Protein AF-A0A5E4AN49-F1 (afdb_monomer)

Structure (mmCIF, N/CA/C/O backbone):
data_AF-A0A5E4AN49-F1
#
_entry.id   AF-A0A5E4AN49-F1
#
loop_
_atom_site.group_PDB
_atom_site.id
_atom_site.type_symbol
_atom_site.label_atom_id
_atom_site.label_alt_id
_atom_site.label_comp_id
_atom_site.label_asym_id
_atom_site.label_entity_id
_atom_site.label_seq_id
_atom_site.pdbx_PDB_ins_code
_atom_site.Cartn_x
_atom_site.Cartn_y
_atom_site.Cartn_z
_atom_site.occupancy
_atom_site.B_iso_or_equiv
_atom_site.auth_seq_id
_atom_site.auth_comp_id
_atom_site.auth_asym_id
_atom_site.auth_atom_id
_atom_site.pdbx_PDB_model_num
ATOM 1 N N . MET A 1 1 ? 14.455 16.601 89.709 1.00 37.00 1 MET A N 1
ATOM 2 C CA . MET A 1 1 ? 14.881 15.227 90.067 1.00 37.00 1 MET A CA 1
ATOM 3 C C . MET A 1 1 ? 13.914 14.209 89.456 1.00 37.00 1 MET A C 1
ATOM 5 O 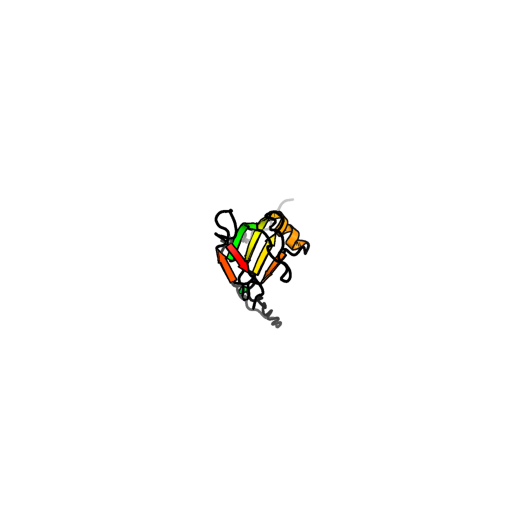O . MET A 1 1 ? 12.852 14.590 88.993 1.00 37.00 1 MET A O 1
ATOM 9 N N . ARG A 1 2 ? 14.370 12.959 89.360 1.00 37.41 2 ARG A N 1
ATOM 10 C CA . ARG A 1 2 ? 14.064 11.874 88.406 1.00 37.41 2 ARG A CA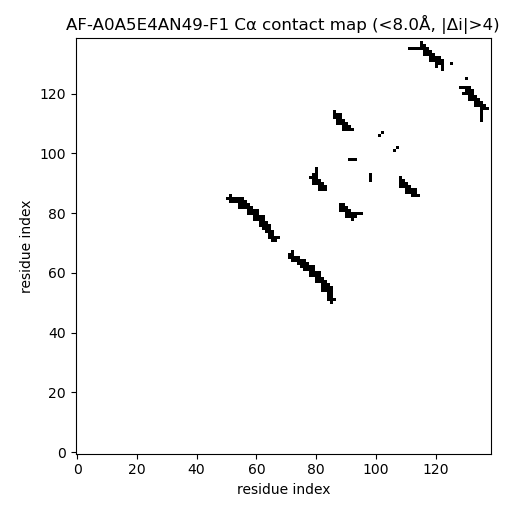 1
ATOM 11 C C . ARG A 1 2 ? 12.772 11.063 88.702 1.00 37.41 2 ARG A C 1
ATOM 13 O O . ARG A 1 2 ? 12.677 10.541 89.799 1.00 37.41 2 ARG A O 1
ATOM 20 N N . ILE A 1 3 ? 11.912 10.905 87.673 1.00 48.16 3 ILE A N 1
ATOM 21 C CA . ILE A 1 3 ? 11.107 9.733 87.185 1.00 48.16 3 ILE A CA 1
ATOM 22 C C . ILE A 1 3 ? 10.189 9.012 88.220 1.00 48.16 3 ILE A C 1
ATOM 24 O O . ILE A 1 3 ? 10.620 8.714 89.326 1.00 48.16 3 ILE A O 1
ATOM 28 N N . LYS A 1 4 ? 8.917 8.671 87.922 1.00 47.81 4 LYS A N 1
ATOM 29 C CA . LYS A 1 4 ? 8.469 7.424 87.243 1.00 47.81 4 LYS A CA 1
ATOM 30 C C . LYS A 1 4 ? 6.961 7.460 86.934 1.00 47.81 4 LYS A C 1
ATOM 32 O O . LYS A 1 4 ? 6.170 7.452 87.866 1.00 47.81 4 LYS A O 1
ATOM 37 N N . ASN A 1 5 ? 6.580 7.357 85.658 1.00 37.75 5 ASN A N 1
ATOM 38 C CA . ASN A 1 5 ? 5.271 6.813 85.284 1.00 37.75 5 ASN A CA 1
ATOM 39 C C . ASN A 1 5 ? 5.474 5.428 84.672 1.00 37.75 5 ASN A C 1
ATOM 41 O O . ASN A 1 5 ? 6.328 5.232 83.807 1.00 37.75 5 ASN A O 1
ATOM 45 N N . ALA A 1 6 ? 4.734 4.471 85.223 1.00 44.25 6 ALA A N 1
ATOM 46 C CA . ALA A 1 6 ? 4.833 3.053 84.946 1.00 44.25 6 ALA A CA 1
ATOM 47 C C . ALA A 1 6 ? 4.227 2.691 83.583 1.00 44.25 6 ALA A C 1
ATOM 49 O O . ALA A 1 6 ? 3.258 3.294 83.129 1.00 44.25 6 ALA A O 1
ATOM 50 N N . ASN A 1 7 ? 4.832 1.670 82.981 1.00 48.72 7 ASN A N 1
ATOM 51 C CA . ASN A 1 7 ? 4.368 0.904 81.832 1.00 48.72 7 ASN A CA 1
ATOM 52 C C . ASN A 1 7 ? 2.845 0.705 81.787 1.00 48.72 7 ASN A C 1
ATOM 54 O O . ASN A 1 7 ? 2.275 0.136 82.714 1.00 48.72 7 ASN A O 1
ATOM 58 N N . SER A 1 8 ? 2.247 0.944 80.620 1.00 43.94 8 SER A N 1
ATOM 59 C CA . SER A 1 8 ? 1.325 -0.047 80.064 1.00 43.94 8 SER A CA 1
ATOM 60 C C . SER A 1 8 ? 1.436 -0.079 78.543 1.00 43.94 8 SER A C 1
ATOM 62 O O . SER A 1 8 ? 1.006 0.839 77.849 1.00 43.94 8 SER A O 1
ATOM 64 N N . HIS A 1 9 ? 2.078 -1.149 78.077 1.00 53.81 9 HIS A N 1
ATOM 65 C CA . HIS A 1 9 ? 1.806 -1.893 76.853 1.00 53.81 9 HIS A CA 1
ATOM 66 C C . HIS A 1 9 ? 0.801 -1.267 75.884 1.00 53.81 9 HIS A C 1
ATOM 68 O O . HIS A 1 9 ? -0.384 -1.237 76.178 1.00 53.81 9 HIS A O 1
ATOM 74 N N . HIS A 1 10 ? 1.262 -0.953 74.676 1.00 45.59 10 HIS A N 1
ATOM 75 C CA . HIS A 1 10 ? 0.657 -1.486 73.456 1.00 45.59 10 HIS A CA 1
ATOM 76 C C . HIS A 1 10 ? 1.707 -1.451 72.344 1.00 45.59 10 HIS A C 1
ATOM 78 O O . HIS A 1 10 ? 1.777 -0.527 71.537 1.00 45.59 10 HIS A O 1
ATOM 84 N N . ASP A 1 11 ? 2.522 -2.505 72.298 1.00 51.56 11 ASP A N 1
ATOM 85 C CA . ASP A 1 11 ? 3.138 -2.951 71.054 1.00 51.56 11 ASP A CA 1
ATOM 86 C C . ASP A 1 11 ? 2.026 -3.195 70.029 1.00 51.56 11 ASP A C 1
ATOM 88 O O . ASP A 1 11 ? 1.318 -4.202 70.080 1.00 51.56 11 ASP A O 1
ATOM 92 N N . ARG A 1 12 ? 1.838 -2.256 69.102 1.00 56.56 12 ARG A N 1
ATOM 93 C CA . ARG A 1 12 ? 1.167 -2.508 67.820 1.00 56.56 12 ARG A CA 1
ATOM 94 C C . ARG A 1 12 ? 1.866 -1.756 66.697 1.00 56.56 12 ARG A C 1
ATOM 96 O O . ARG A 1 12 ? 1.249 -1.021 65.933 1.00 56.56 12 ARG A O 1
ATOM 103 N N . LEU A 1 13 ? 3.157 -2.020 66.530 1.00 51.56 13 LEU A N 1
ATOM 104 C CA . LEU A 1 13 ? 3.812 -1.840 65.236 1.00 51.56 13 LEU A CA 1
ATOM 105 C C . LEU A 1 13 ? 3.445 -3.019 64.321 1.00 51.56 13 LEU A C 1
ATOM 107 O O . LEU A 1 13 ? 4.279 -3.835 63.950 1.00 51.56 13 LEU A O 1
ATOM 111 N N . SER A 1 14 ? 2.170 -3.105 63.934 1.00 54.75 14 SER A N 1
ATOM 112 C CA . SER A 1 14 ? 1.782 -3.877 62.752 1.00 54.75 14 SER A CA 1
ATOM 113 C C . SER A 1 14 ? 2.017 -2.989 61.531 1.00 54.75 14 SER A C 1
ATOM 115 O O . SER A 1 14 ? 1.093 -2.425 60.955 1.00 54.75 14 SER A O 1
ATOM 117 N N . GLN A 1 15 ? 3.284 -2.809 61.154 1.00 54.91 15 GLN A N 1
ATOM 118 C CA . GLN A 1 15 ? 3.616 -2.321 59.815 1.00 54.91 15 GLN A CA 1
ATOM 119 C C . GLN A 1 15 ? 3.694 -3.511 58.860 1.00 54.91 15 GLN A C 1
ATOM 121 O O . GLN A 1 15 ? 4.737 -3.821 58.293 1.00 54.91 15 GLN A O 1
ATOM 126 N N . SER A 1 16 ? 2.566 -4.189 58.660 1.00 50.22 16 SER A N 1
ATOM 127 C CA . SER A 1 16 ? 2.407 -5.068 57.506 1.00 50.22 16 SER A CA 1
ATOM 128 C C . SER A 1 16 ? 2.173 -4.181 56.279 1.00 50.22 16 SER A C 1
ATOM 130 O O . SER A 1 16 ? 1.036 -3.915 55.897 1.00 50.22 16 SER A O 1
ATOM 132 N N . LYS A 1 17 ? 3.251 -3.667 55.675 1.00 53.25 17 LYS A N 1
ATOM 133 C CA . LYS A 1 17 ? 3.190 -3.051 54.342 1.00 53.25 17 LYS A CA 1
ATOM 134 C C . LYS A 1 17 ? 2.971 -4.166 53.322 1.00 53.25 17 LYS A C 1
ATOM 136 O O . LYS A 1 17 ? 3.919 -4.822 52.902 1.00 53.25 17 LYS A O 1
ATOM 141 N N . SER A 1 18 ? 1.720 -4.399 52.935 1.00 55.47 18 SER A N 1
ATOM 142 C CA . SER A 1 18 ? 1.414 -5.264 51.798 1.00 55.47 18 SER A CA 1
ATOM 143 C C . SER A 1 18 ? 1.888 -4.576 50.519 1.00 55.47 18 SER A C 1
ATOM 145 O O . SER A 1 18 ? 1.302 -3.586 50.082 1.00 55.47 18 SER A O 1
ATOM 147 N N . MET A 1 19 ? 2.964 -5.084 49.934 1.00 51.53 19 MET A N 1
ATOM 148 C CA . MET A 1 19 ? 3.425 -4.680 48.615 1.00 51.53 19 MET A CA 1
ATOM 149 C C . MET A 1 19 ? 2.711 -5.572 47.596 1.00 51.53 19 MET A C 1
ATOM 151 O O . MET A 1 19 ? 3.002 -6.762 47.508 1.00 51.53 19 MET A O 1
ATOM 155 N N . ILE A 1 20 ? 1.722 -5.029 46.882 1.00 61.62 20 ILE A N 1
ATOM 156 C CA . ILE A 1 20 ? 1.067 -5.759 45.791 1.00 61.62 20 ILE A CA 1
ATOM 157 C C . ILE A 1 20 ? 1.958 -5.632 44.558 1.00 61.62 20 ILE A C 1
ATOM 159 O O . ILE A 1 20 ? 2.070 -4.554 43.980 1.00 61.62 20 ILE A O 1
ATOM 163 N N . LEU A 1 21 ? 2.601 -6.736 44.171 1.00 47.28 21 LEU A N 1
ATOM 164 C CA . LEU A 1 21 ? 3.175 -6.871 42.838 1.00 47.28 21 LEU A CA 1
ATOM 165 C C . LEU A 1 21 ? 2.022 -7.018 41.847 1.00 47.28 21 LEU A C 1
ATOM 167 O O . LEU A 1 21 ? 1.307 -8.019 41.853 1.00 47.28 21 LEU A O 1
ATOM 171 N N . THR A 1 22 ? 1.841 -6.018 40.994 1.00 52.47 22 THR A N 1
ATOM 172 C CA . THR A 1 22 ? 1.048 -6.177 39.779 1.00 52.47 22 THR A CA 1
ATOM 173 C C . THR A 1 22 ? 1.873 -6.982 38.784 1.00 52.47 22 THR A C 1
ATOM 175 O O . THR A 1 22 ? 2.801 -6.452 38.173 1.00 52.47 22 THR A O 1
ATOM 178 N N . ASP A 1 23 ? 1.546 -8.264 38.654 1.00 45.22 23 ASP A N 1
ATOM 179 C CA . ASP A 1 23 ? 1.943 -9.066 37.503 1.00 45.22 23 ASP A CA 1
ATOM 180 C C . ASP A 1 23 ? 1.202 -8.552 36.260 1.00 45.22 23 ASP A C 1
ATOM 182 O O . ASP A 1 23 ? 0.003 -8.246 36.298 1.00 45.22 23 ASP A O 1
ATOM 186 N N . VAL A 1 24 ? 1.939 -8.388 35.167 1.00 49.97 24 VAL A N 1
ATOM 187 C CA . VAL A 1 24 ? 1.412 -7.888 33.898 1.00 49.97 24 VAL A CA 1
ATOM 188 C C . VAL A 1 24 ? 0.472 -8.945 33.329 1.00 49.97 24 VAL A C 1
ATOM 190 O O . VAL A 1 24 ? 0.914 -9.987 32.860 1.00 49.97 24 VAL A O 1
ATOM 193 N N . GLY A 1 25 ? -0.832 -8.653 33.323 1.00 55.09 25 GLY A N 1
ATOM 194 C CA . GLY A 1 25 ? -1.772 -9.367 32.454 1.00 55.09 25 GLY A CA 1
ATOM 195 C C . GLY A 1 25 ? -3.105 -9.815 33.042 1.00 55.09 25 GLY A C 1
ATOM 196 O O . GLY A 1 25 ? -3.801 -10.567 32.363 1.00 55.09 25 GLY A O 1
ATOM 197 N N . LYS A 1 26 ? -3.522 -9.380 34.240 1.00 42.81 26 LYS A N 1
ATOM 198 C CA . LYS A 1 26 ? -4.891 -9.658 34.715 1.00 42.81 26 LYS A CA 1
ATOM 199 C C . LYS A 1 26 ? -5.610 -8.408 35.207 1.00 42.81 26 LYS A C 1
ATOM 201 O O . LYS A 1 26 ? -5.138 -7.712 36.097 1.00 42.81 26 LYS A O 1
ATOM 206 N N . VAL A 1 27 ? -6.763 -8.159 34.586 1.00 47.59 27 VAL A N 1
ATOM 207 C CA . VAL A 1 27 ? -7.744 -7.129 34.932 1.00 47.59 27 VAL A CA 1
ATOM 208 C C . VAL A 1 27 ? -8.139 -7.306 36.395 1.00 47.59 27 VAL A C 1
ATOM 210 O O . VAL A 1 27 ? -8.772 -8.294 36.764 1.00 47.59 27 VAL A O 1
ATOM 213 N N . THR A 1 28 ? -7.729 -6.370 37.243 1.00 44.19 28 THR A N 1
ATOM 214 C CA . THR A 1 28 ? -8.176 -6.295 38.631 1.00 44.19 28 THR A CA 1
ATOM 215 C C . THR A 1 28 ? -9.565 -5.669 38.659 1.00 44.19 28 THR A C 1
ATOM 217 O O . THR A 1 28 ? -9.720 -4.461 38.499 1.00 44.19 28 THR A O 1
ATOM 220 N N . GLU A 1 29 ? -10.584 -6.500 38.872 1.00 55.41 29 GLU A N 1
ATOM 221 C CA . GLU A 1 29 ? -11.911 -6.049 39.299 1.00 55.41 29 GLU A CA 1
ATOM 222 C C . GLU A 1 29 ? -11.784 -5.221 40.597 1.00 55.41 29 GLU A C 1
ATOM 224 O O . GLU A 1 29 ? -11.091 -5.644 41.534 1.00 55.41 29 GLU A O 1
ATOM 229 N N . PRO A 1 30 ? -12.431 -4.047 40.702 1.00 48.03 30 PRO A N 1
ATOM 230 C CA . PRO A 1 30 ? -12.393 -3.255 41.921 1.00 48.03 30 PRO A CA 1
ATOM 231 C C . PRO A 1 30 ? -13.208 -3.944 43.022 1.00 48.03 30 PRO A C 1
ATOM 233 O O . PRO A 1 30 ? -14.419 -4.126 42.917 1.00 48.03 30 PRO A O 1
ATOM 236 N N . ILE A 1 31 ? -12.537 -4.301 44.121 1.00 53.22 31 ILE A N 1
ATOM 237 C CA . ILE A 1 31 ? -13.172 -4.848 45.326 1.00 53.22 31 ILE A CA 1
ATOM 238 C C . ILE A 1 31 ? -14.212 -3.844 45.848 1.00 53.22 31 ILE A C 1
ATOM 240 O O . ILE A 1 31 ? -13.873 -2.809 46.428 1.00 53.22 31 ILE A O 1
ATOM 244 N N . SER A 1 32 ? -15.490 -4.183 45.666 1.00 53.66 32 SER A N 1
ATOM 245 C CA . SER A 1 32 ? -16.644 -3.444 46.179 1.00 53.66 32 SER A CA 1
ATOM 246 C C . SER A 1 32 ? -16.688 -3.523 47.705 1.00 53.66 32 SER A C 1
ATOM 248 O O . SER A 1 32 ? -17.225 -4.457 48.303 1.00 53.66 32 SER A O 1
ATOM 250 N N . ARG A 1 33 ? -16.110 -2.522 48.370 1.00 49.22 33 ARG A N 1
ATOM 251 C CA . ARG A 1 33 ? -16.366 -2.276 49.793 1.00 49.22 33 ARG A CA 1
ATOM 252 C C . ARG A 1 33 ? -17.622 -1.428 49.902 1.00 49.22 33 ARG A C 1
ATOM 254 O O . ARG A 1 33 ? -17.588 -0.202 49.913 1.00 49.22 33 ARG A O 1
ATOM 261 N N . HIS A 1 34 ? -18.750 -2.121 49.935 1.00 52.56 34 HIS A N 1
ATOM 262 C CA . HIS A 1 34 ? -20.078 -1.539 49.999 1.00 52.56 34 HIS A CA 1
ATOM 263 C C . HIS A 1 34 ? -20.274 -0.686 51.271 1.00 52.56 34 HIS A C 1
ATOM 265 O O . HIS A 1 34 ? -20.551 -1.208 52.351 1.00 52.56 34 HIS A O 1
ATOM 271 N N . ARG A 1 35 ? -20.231 0.646 51.145 1.00 47.88 35 ARG A N 1
ATOM 272 C CA . ARG A 1 35 ? -21.053 1.549 51.972 1.00 47.88 35 ARG A CA 1
ATOM 273 C C . ARG A 1 35 ? -21.342 2.871 51.245 1.00 47.88 35 ARG A C 1
ATOM 275 O O . ARG A 1 35 ? -20.531 3.781 51.248 1.00 47.88 35 ARG A O 1
ATOM 282 N N . ARG A 1 36 ? -22.547 2.919 50.663 1.00 55.59 36 ARG A N 1
ATOM 283 C CA . ARG A 1 36 ? -23.427 4.081 50.421 1.00 55.59 36 ARG A CA 1
ATOM 284 C C . ARG A 1 36 ? -22.766 5.408 50.000 1.00 55.59 36 ARG A C 1
ATOM 286 O O . ARG A 1 36 ? -22.334 6.175 50.849 1.00 55.59 36 ARG A O 1
ATOM 293 N N . ASN A 1 37 ? -22.933 5.765 48.725 1.00 43.03 37 ASN A N 1
ATOM 294 C CA . ASN A 1 37 ? -23.680 6.973 48.357 1.00 43.03 37 ASN A CA 1
ATOM 295 C C . ASN A 1 37 ? -24.188 6.883 46.910 1.00 43.03 37 ASN A C 1
ATOM 297 O O . ASN A 1 37 ? -23.491 6.404 46.019 1.00 43.03 37 ASN A O 1
ATOM 301 N N . HIS A 1 38 ? -25.439 7.296 46.705 1.00 53.31 38 HIS A N 1
ATOM 302 C CA . HIS A 1 38 ? -26.089 7.402 45.403 1.00 53.31 38 HIS A CA 1
ATOM 303 C C . HIS A 1 38 ? -25.367 8.433 44.524 1.00 53.31 38 HIS A C 1
ATOM 305 O O . HIS A 1 38 ? -25.524 9.633 44.707 1.00 53.31 38 HIS A O 1
ATOM 311 N N . SER A 1 39 ? -24.609 7.954 43.543 1.00 55.22 39 SER A N 1
ATOM 312 C CA . SER A 1 39 ? -24.513 8.574 42.218 1.00 55.22 39 SER A CA 1
ATOM 313 C C . SER A 1 39 ? -24.065 7.491 41.238 1.00 55.22 39 SER A C 1
ATOM 315 O O . SER A 1 39 ? -22.885 7.211 41.059 1.00 55.22 39 SER A O 1
ATOM 317 N N . GLN A 1 40 ? -25.030 6.796 40.638 1.00 52.97 40 GLN A N 1
ATOM 318 C CA . GLN A 1 40 ? -24.757 5.938 39.491 1.00 52.97 40 GLN A CA 1
ATOM 319 C C . GLN A 1 40 ? -24.530 6.835 38.270 1.00 52.97 40 GLN A C 1
ATOM 321 O O . GLN A 1 40 ? -25.389 6.953 37.404 1.00 52.97 40 GLN A O 1
ATOM 326 N N . HIS A 1 41 ? -23.359 7.463 38.177 1.00 47.12 41 HIS A N 1
ATOM 327 C CA . HIS A 1 41 ? -22.812 7.765 36.861 1.00 47.12 41 HIS A CA 1
ATOM 328 C C . HIS A 1 41 ? -22.217 6.464 36.333 1.00 47.12 41 HIS A C 1
ATOM 330 O O . HIS A 1 41 ? -21.027 6.193 36.462 1.00 47.12 41 HIS A O 1
ATOM 336 N N . VAL A 1 42 ? -23.089 5.623 35.771 1.00 49.56 42 VAL A N 1
ATOM 337 C CA . VAL A 1 42 ? -22.660 4.565 34.861 1.00 49.56 42 VAL A CA 1
ATOM 338 C C . VAL A 1 42 ? -22.088 5.295 33.654 1.00 49.56 42 VAL A C 1
ATOM 340 O O . VAL A 1 42 ? -22.816 5.673 32.735 1.00 49.56 42 VAL A O 1
ATOM 343 N N . LEU A 1 43 ? -20.778 5.543 33.670 1.00 47.47 43 LEU A N 1
ATOM 344 C CA . LEU A 1 43 ? -20.039 5.691 32.432 1.00 47.47 43 LEU A CA 1
ATOM 345 C C . LEU A 1 43 ? -20.230 4.357 31.714 1.00 47.47 43 LEU A C 1
ATOM 347 O O . LEU A 1 43 ? -19.547 3.375 31.987 1.00 47.47 43 LEU A O 1
ATOM 351 N N . LYS A 1 44 ? -21.224 4.302 30.823 1.00 45.53 44 LYS A N 1
ATOM 352 C CA . LYS A 1 44 ? -21.115 3.441 29.657 1.00 45.53 44 LYS A CA 1
ATOM 353 C C . LYS A 1 44 ? -19.852 3.938 28.981 1.00 45.53 44 LYS A C 1
ATOM 355 O O . LYS A 1 44 ? -19.889 4.943 28.275 1.00 45.53 44 LYS A O 1
ATOM 360 N N . GLU A 1 45 ? -18.734 3.293 29.292 1.00 45.66 45 GLU A N 1
ATOM 361 C CA . GLU A 1 45 ? -17.583 3.291 28.417 1.00 45.66 45 GLU A CA 1
ATOM 362 C C . GLU A 1 45 ? -18.134 2.836 27.073 1.00 45.66 45 GLU A C 1
ATOM 364 O O . GLU A 1 45 ? -18.406 1.659 26.833 1.00 45.66 45 GLU A O 1
ATOM 369 N N . VAL A 1 46 ? -18.435 3.816 26.227 1.00 47.34 46 VAL A N 1
ATOM 370 C CA . VAL A 1 46 ? -18.561 3.610 24.802 1.00 47.34 46 VAL A CA 1
ATOM 371 C C . VAL A 1 46 ? -17.152 3.224 24.405 1.00 47.34 46 VAL A C 1
ATOM 373 O O . VAL A 1 46 ? -16.349 4.084 24.064 1.00 47.34 46 VAL A O 1
ATOM 376 N N . ILE A 1 47 ? -16.828 1.940 24.557 1.00 51.94 47 ILE A N 1
ATOM 377 C CA . ILE A 1 47 ? -15.708 1.320 23.875 1.00 51.94 47 ILE A CA 1
ATOM 378 C C . ILE A 1 47 ? -16.014 1.621 22.405 1.00 51.94 47 ILE A C 1
ATOM 380 O O . ILE A 1 47 ? -17.000 1.089 21.880 1.00 51.94 47 ILE A O 1
ATOM 384 N N . PRO A 1 48 ? -15.280 2.537 21.745 1.00 51.00 48 PRO A N 1
ATOM 385 C CA . PRO A 1 48 ? -15.421 2.695 20.307 1.00 51.00 48 PRO A CA 1
ATOM 386 C C . PRO A 1 48 ? -15.179 1.304 19.717 1.00 51.00 48 PRO A C 1
ATOM 388 O O . PRO A 1 48 ? -14.294 0.625 20.244 1.00 51.00 48 PRO A O 1
ATOM 391 N N . PRO A 1 49 ? -15.931 0.845 18.698 1.00 46.09 49 PRO A N 1
ATOM 392 C CA . PRO A 1 49 ? -15.764 -0.499 18.156 1.00 46.09 49 PRO A CA 1
ATOM 393 C C . PRO A 1 49 ? -14.277 -0.818 17.985 1.00 46.09 49 PRO A C 1
ATOM 395 O O . PRO A 1 49 ? -13.586 -0.206 17.166 1.00 46.09 49 PRO A O 1
ATOM 398 N N . LEU A 1 50 ? -13.772 -1.728 18.827 1.00 52.12 50 LEU A N 1
ATOM 399 C CA . LEU A 1 50 ? -12.342 -2.035 18.955 1.00 52.12 50 LEU A CA 1
ATOM 400 C C . LEU A 1 50 ? -11.765 -2.575 17.630 1.00 52.12 50 LEU A C 1
ATOM 402 O O . LEU A 1 50 ? -10.556 -2.603 17.425 1.00 5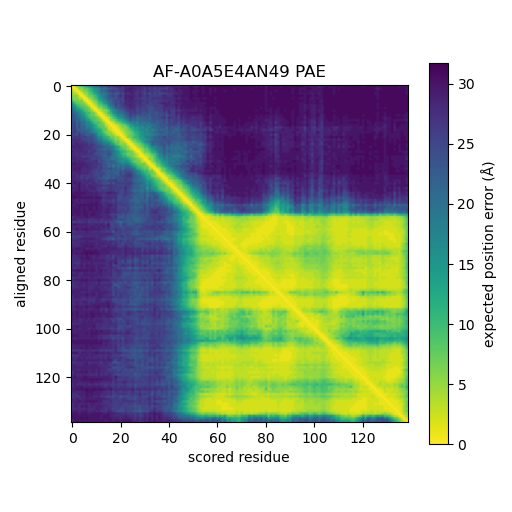2.12 50 LEU A O 1
ATOM 406 N N . GLU A 1 51 ? -12.651 -2.945 16.706 1.00 50.41 51 GLU A N 1
ATOM 407 C CA . GLU A 1 51 ? -12.375 -3.439 15.362 1.00 50.41 51 GLU A CA 1
ATOM 408 C C . GLU A 1 51 ? -11.723 -2.407 14.431 1.00 50.41 51 GLU A C 1
ATOM 410 O O . GLU A 1 51 ? -11.121 -2.794 13.429 1.00 50.41 51 GLU A O 1
ATOM 415 N N . GLN A 1 52 ? -11.812 -1.101 14.719 1.00 51.09 52 GLN A N 1
ATOM 416 C CA . GLN A 1 52 ? -11.354 -0.067 13.778 1.00 51.09 52 GLN A CA 1
ATOM 417 C C . GLN A 1 52 ? -9.918 0.436 14.026 1.00 51.09 52 GLN A C 1
ATOM 419 O O . GLN A 1 52 ? -9.409 1.231 13.235 1.00 51.09 52 GLN A O 1
ATOM 424 N N . LEU A 1 53 ? -9.248 -0.031 15.088 1.00 60.75 53 LEU A N 1
ATOM 425 C CA . LEU A 1 53 ? -7.926 0.468 15.505 1.00 60.75 53 LEU A CA 1
ATOM 426 C C . LEU A 1 53 ? -6.833 -0.602 15.625 1.00 60.75 53 LEU A C 1
ATOM 428 O O . LEU A 1 53 ? -5.692 -0.258 15.934 1.00 60.75 53 LEU A O 1
ATOM 432 N N . MET A 1 54 ? -7.132 -1.879 15.371 1.00 82.88 54 MET A N 1
ATOM 433 C CA . MET A 1 54 ? -6.100 -2.914 15.434 1.00 82.88 54 MET A CA 1
ATOM 434 C C . MET A 1 54 ? -5.251 -2.914 14.157 1.00 82.88 54 MET A C 1
ATOM 436 O O . MET A 1 54 ? -5.755 -2.988 13.036 1.00 82.88 54 MET A O 1
ATOM 440 N N . VAL A 1 55 ? -3.936 -2.800 14.343 1.00 91.56 55 VAL A N 1
ATOM 441 C CA . VAL A 1 55 ? -2.947 -3.018 13.285 1.00 91.56 55 VAL A CA 1
ATOM 442 C C . VAL A 1 55 ? -2.875 -4.518 13.021 1.00 91.56 55 VAL A C 1
ATOM 444 O O . VAL A 1 55 ? -2.457 -5.278 13.890 1.00 91.56 55 VAL A O 1
ATOM 447 N N . GLU A 1 56 ? -3.275 -4.942 11.826 1.00 95.00 56 GLU A N 1
ATOM 448 C CA . GLU A 1 56 ? -3.165 -6.338 11.389 1.00 95.00 56 GLU A CA 1
ATOM 449 C C . GLU A 1 56 ? -1.737 -6.661 10.957 1.00 95.00 56 GLU A C 1
ATOM 451 O O . GLU A 1 56 ? -1.202 -7.736 11.234 1.00 95.00 56 GLU A O 1
ATOM 456 N N . LYS A 1 57 ? -1.110 -5.717 10.248 1.00 96.06 57 LYS A N 1
ATOM 457 C CA . LYS A 1 57 ? 0.257 -5.859 9.764 1.00 96.06 57 LYS A CA 1
ATOM 458 C C . LYS A 1 57 ? 0.889 -4.501 9.530 1.00 96.06 57 LYS A C 1
ATOM 460 O O . LYS A 1 57 ? 0.242 -3.557 9.095 1.00 96.06 57 LYS A O 1
ATOM 465 N N . GLU A 1 58 ? 2.191 -4.428 9.737 1.00 95.44 58 GLU A N 1
ATOM 466 C CA . GLU A 1 58 ? 2.974 -3.234 9.458 1.00 95.44 58 GLU A CA 1
ATOM 467 C C . GLU A 1 58 ? 4.356 -3.605 8.919 1.00 95.44 58 GLU A C 1
ATOM 469 O O . GLU A 1 58 ? 4.858 -4.709 9.147 1.00 95.44 58 GLU A O 1
ATOM 474 N N . GLY A 1 59 ? 4.980 -2.689 8.183 1.00 95.94 59 GLY A N 1
ATOM 475 C CA . GLY A 1 59 ? 6.333 -2.899 7.678 1.00 95.94 59 GLY A CA 1
ATOM 476 C C . GLY A 1 59 ? 6.774 -1.848 6.672 1.00 95.94 59 GLY A C 1
ATOM 477 O O . GLY A 1 59 ? 5.970 -1.080 6.149 1.00 95.94 59 GLY A O 1
ATOM 478 N N . TYR A 1 60 ? 8.075 -1.806 6.403 1.00 96.62 60 TYR A N 1
ATOM 479 C CA . TYR A 1 60 ? 8.628 -0.948 5.360 1.00 96.62 60 TYR A CA 1
ATOM 480 C C . TYR A 1 60 ? 8.540 -1.648 4.010 1.00 96.62 60 TYR A C 1
ATOM 482 O O . TYR A 1 60 ? 9.053 -2.755 3.845 1.00 96.62 60 TYR A O 1
ATOM 490 N N . LEU A 1 61 ? 7.914 -0.990 3.039 1.00 96.69 61 LEU A N 1
ATOM 491 C CA . LEU A 1 61 ? 7.793 -1.482 1.672 1.00 96.69 61 LEU A CA 1
ATOM 492 C C . LEU A 1 61 ? 8.089 -0.358 0.681 1.00 96.69 61 LEU A C 1
ATOM 494 O O . LEU A 1 61 ? 7.906 0.825 0.971 1.00 96.69 61 LEU A O 1
ATOM 498 N N . GLN A 1 62 ? 8.527 -0.737 -0.521 1.00 96.38 62 GLN A N 1
ATOM 499 C CA . GLN A 1 62 ? 8.557 0.200 -1.636 1.00 96.38 62 GLN A CA 1
ATOM 500 C C . GLN A 1 62 ? 7.158 0.323 -2.232 1.00 96.38 62 GLN A C 1
ATOM 502 O O . GLN A 1 62 ? 6.539 -0.684 -2.575 1.00 96.38 62 GLN A O 1
ATOM 507 N N . LYS A 1 63 ? 6.687 1.556 -2.407 1.00 95.50 63 LYS A N 1
ATOM 508 C CA . LYS A 1 63 ? 5.396 1.869 -3.024 1.00 95.50 63 LYS A CA 1
ATOM 509 C C . LYS A 1 63 ? 5.578 2.779 -4.232 1.00 95.50 63 LYS A C 1
ATOM 511 O O . LYS A 1 63 ? 6.516 3.568 -4.273 1.00 95.50 63 LYS A O 1
ATOM 516 N N . ALA A 1 64 ? 4.665 2.694 -5.192 1.00 95.88 64 ALA A N 1
ATOM 517 C CA . ALA A 1 64 ? 4.544 3.660 -6.277 1.00 95.88 64 ALA A CA 1
ATOM 518 C C . ALA A 1 64 ? 3.068 3.871 -6.607 1.00 95.88 64 ALA A C 1
ATOM 520 O O . ALA A 1 64 ? 2.336 2.908 -6.836 1.00 95.88 64 ALA A O 1
ATOM 521 N N . LYS A 1 65 ? 2.640 5.134 -6.670 1.00 94.69 65 LYS A N 1
ATOM 522 C CA . LYS A 1 65 ? 1.306 5.487 -7.159 1.00 94.69 65 LYS A CA 1
ATOM 523 C C . LYS A 1 65 ? 1.307 5.407 -8.689 1.00 94.69 65 LYS A C 1
ATOM 525 O O . LYS A 1 65 ? 2.269 5.814 -9.340 1.00 94.69 65 LYS A O 1
ATOM 530 N N . ILE A 1 66 ? 0.250 4.827 -9.249 1.00 94.44 66 ILE A N 1
ATOM 531 C CA . ILE A 1 66 ? 0.109 4.559 -10.693 1.00 94.44 66 ILE A CA 1
ATOM 532 C C . ILE A 1 66 ? -1.039 5.336 -11.331 1.00 94.44 66 ILE A C 1
ATOM 534 O O . ILE A 1 66 ? -1.037 5.537 -12.544 1.00 94.44 66 ILE A O 1
ATOM 538 N N . ALA A 1 67 ? -2.004 5.777 -10.524 1.00 93.44 67 ALA A N 1
ATOM 539 C CA . ALA A 1 67 ? -3.110 6.605 -10.960 1.00 93.44 67 ALA A CA 1
ATOM 540 C C . ALA A 1 67 ? -3.581 7.528 -9.831 1.00 93.44 67 ALA A C 1
ATOM 542 O O . ALA A 1 67 ? -3.447 7.184 -8.655 1.00 93.44 67 ALA A O 1
ATOM 543 N N . ASP A 1 68 ? -4.131 8.681 -10.201 1.00 91.00 68 ASP A N 1
ATOM 544 C CA . ASP A 1 68 ? -4.765 9.639 -9.297 1.00 91.00 68 ASP A CA 1
ATOM 545 C C . ASP A 1 68 ? -6.037 10.197 -9.940 1.00 91.00 68 ASP A C 1
ATOM 547 O O . ASP A 1 68 ? -5.977 10.709 -11.059 1.00 91.00 68 ASP A O 1
ATOM 551 N N . GLY A 1 69 ? -7.194 10.045 -9.289 1.00 87.25 69 GLY A N 1
ATOM 552 C CA . GLY A 1 69 ? -8.485 10.461 -9.857 1.00 87.25 69 GLY A CA 1
ATOM 553 C C . GLY A 1 69 ? -8.739 9.916 -11.273 1.00 87.25 69 GLY A C 1
ATOM 554 O O . GLY A 1 69 ? -9.133 10.664 -12.163 1.00 87.25 69 GLY A O 1
ATOM 555 N N . GLY A 1 70 ? -8.400 8.645 -11.521 1.00 87.00 70 GLY A N 1
ATOM 556 C CA . GLY A 1 70 ? -8.523 7.994 -12.835 1.00 87.00 70 GLY A CA 1
ATOM 557 C C . GLY A 1 70 ? -7.420 8.330 -13.851 1.00 87.00 70 GLY A C 1
ATOM 558 O O . GLY A 1 70 ? -7.296 7.652 -14.871 1.00 87.00 70 GLY A O 1
ATOM 559 N N . LYS A 1 71 ? -6.559 9.320 -13.586 1.00 92.38 71 LYS A N 1
ATOM 560 C CA . LYS A 1 71 ? -5.448 9.682 -14.482 1.00 92.38 71 LYS A CA 1
ATOM 561 C C . LYS A 1 71 ? -4.228 8.818 -14.195 1.00 92.38 71 LYS A C 1
ATOM 563 O O . LYS A 1 71 ? -3.747 8.795 -13.066 1.00 92.38 71 LYS A O 1
ATOM 568 N N . LYS A 1 72 ? -3.690 8.143 -15.215 1.00 93.69 72 LYS A N 1
ATOM 569 C CA . LYS A 1 72 ? -2.426 7.395 -15.108 1.00 93.69 72 LYS A CA 1
ATOM 570 C C . LYS A 1 72 ? -1.266 8.358 -14.848 1.00 93.69 72 LYS A C 1
ATOM 572 O O . LYS A 1 72 ? -1.156 9.384 -15.513 1.00 93.69 72 LYS A O 1
ATOM 577 N N . ILE A 1 73 ? -0.380 8.001 -13.923 1.00 95.25 73 ILE A N 1
ATOM 578 C CA . ILE A 1 73 ? 0.812 8.787 -13.584 1.00 95.25 73 ILE A CA 1
ATOM 579 C C . ILE A 1 73 ? 2.084 7.945 -13.711 1.00 95.25 73 ILE A C 1
ATOM 581 O O . ILE A 1 73 ? 2.056 6.714 -13.614 1.00 95.25 73 ILE A O 1
ATOM 585 N N . ARG A 1 74 ? 3.226 8.608 -13.930 1.00 94.88 74 ARG A N 1
ATOM 586 C CA . ARG A 1 74 ? 4.531 7.938 -13.965 1.00 94.88 74 ARG A CA 1
ATOM 587 C C . ARG A 1 74 ? 4.838 7.346 -12.589 1.00 94.88 74 ARG A C 1
ATOM 589 O O . ARG A 1 74 ? 4.807 8.050 -11.585 1.00 94.88 74 ARG A O 1
ATOM 596 N N . LYS A 1 75 ? 5.206 6.063 -12.567 1.00 94.50 75 LYS A N 1
ATOM 597 C CA . LYS A 1 75 ? 5.642 5.365 -11.351 1.00 94.50 75 LYS A CA 1
ATOM 598 C C . LYS A 1 75 ? 6.842 6.083 -10.737 1.00 94.50 75 LYS A C 1
ATOM 600 O O . LYS A 1 75 ? 7.891 6.183 -11.373 1.00 94.50 75 LYS A O 1
ATOM 605 N N . ASN A 1 76 ? 6.691 6.514 -9.492 1.00 94.81 76 ASN A N 1
ATOM 606 C CA . ASN A 1 76 ? 7.784 6.976 -8.650 1.00 94.81 76 ASN A CA 1
ATOM 607 C C . ASN A 1 76 ? 7.837 6.090 -7.405 1.00 94.81 76 ASN A C 1
ATOM 609 O O . ASN A 1 76 ? 6.887 6.068 -6.624 1.00 94.81 76 ASN A O 1
ATOM 613 N N . TRP A 1 77 ? 8.908 5.310 -7.282 1.00 95.50 77 TRP A N 1
ATOM 614 C CA . TRP A 1 77 ? 9.070 4.357 -6.196 1.00 95.50 77 TRP A CA 1
ATOM 615 C C . TRP A 1 77 ? 9.718 5.021 -4.990 1.00 95.50 77 TRP A C 1
ATOM 617 O O . TRP A 1 77 ? 10.816 5.559 -5.101 1.00 95.50 77 TRP A O 1
ATOM 627 N N . SER A 1 78 ? 9.080 4.909 -3.832 1.00 95.44 78 SER A N 1
ATOM 628 C CA . SER A 1 78 ? 9.618 5.393 -2.563 1.00 95.44 78 SER A CA 1
ATOM 629 C C . SER A 1 78 ? 9.455 4.354 -1.461 1.00 95.44 78 SER A C 1
ATOM 631 O O . SER A 1 78 ? 8.545 3.524 -1.499 1.00 95.44 78 SER A O 1
ATOM 633 N N . SER A 1 79 ? 10.365 4.380 -0.487 1.00 95.62 79 SER A N 1
ATOM 634 C CA . SER A 1 79 ? 10.199 3.619 0.752 1.00 95.62 79 SER A CA 1
ATOM 635 C C . SER A 1 79 ? 9.135 4.292 1.614 1.00 95.62 79 SER A C 1
ATOM 637 O O . SER A 1 79 ? 9.106 5.519 1.718 1.00 95.62 79 SER A O 1
ATOM 639 N N . SER A 1 80 ? 8.256 3.502 2.217 1.00 95.69 80 SER A N 1
ATOM 640 C CA . SER A 1 80 ? 7.230 3.988 3.133 1.00 95.69 80 SER A CA 1
ATOM 641 C C . SER A 1 80 ? 7.010 2.951 4.223 1.00 95.69 80 SER A C 1
ATOM 643 O O . SER A 1 80 ? 7.015 1.747 3.946 1.00 95.69 80 SER A O 1
ATOM 645 N N . TRP A 1 81 ? 6.823 3.410 5.459 1.00 96.06 81 TRP A N 1
ATOM 646 C CA . TRP A 1 81 ? 6.262 2.552 6.494 1.00 96.06 81 TRP A CA 1
ATOM 647 C C . TRP A 1 81 ? 4.762 2.434 6.235 1.00 96.06 81 TRP A C 1
ATOM 649 O O . TRP A 1 81 ? 4.068 3.446 6.129 1.00 96.06 81 TRP A O 1
ATOM 659 N N . ILE A 1 82 ? 4.291 1.206 6.048 1.00 96.25 82 ILE A N 1
ATOM 660 C CA . ILE A 1 82 ? 2.910 0.901 5.693 1.00 96.25 82 ILE A CA 1
ATOM 661 C C . ILE A 1 82 ? 2.256 0.199 6.872 1.00 96.25 82 ILE A C 1
ATOM 663 O O . ILE A 1 82 ? 2.829 -0.745 7.419 1.00 96.25 82 ILE A O 1
ATOM 667 N N . VAL A 1 83 ? 1.059 0.652 7.230 1.00 95.31 83 VAL A N 1
ATOM 668 C CA . VAL A 1 83 ? 0.235 0.065 8.287 1.00 95.31 83 VAL A CA 1
ATOM 669 C C . VAL A 1 83 ? -1.077 -0.389 7.666 1.00 95.31 83 VAL A C 1
ATOM 671 O O . VAL A 1 83 ? -1.788 0.402 7.046 1.00 95.31 83 VAL A O 1
ATOM 674 N N . LEU A 1 84 ? -1.363 -1.679 7.804 1.00 95.69 84 LEU A N 1
ATOM 675 C CA . LEU A 1 84 ? -2.632 -2.295 7.459 1.00 95.69 84 LEU A CA 1
ATOM 676 C C . LEU A 1 84 ? -3.468 -2.432 8.732 1.00 95.69 84 LEU A C 1
ATOM 678 O O . LEU A 1 84 ? -3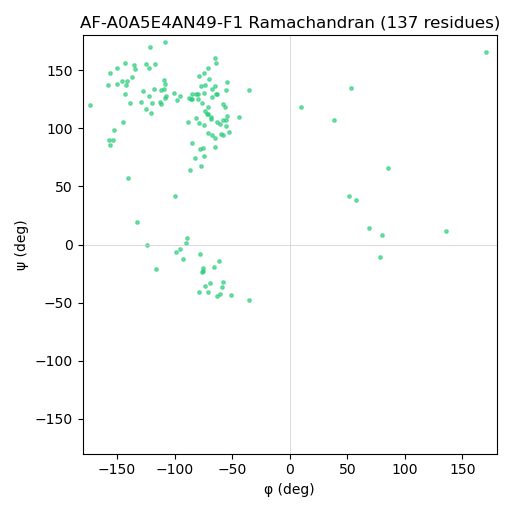.047 -3.060 9.706 1.00 95.69 84 LEU A O 1
ATOM 682 N N . SER A 1 85 ? -4.667 -1.875 8.677 1.00 93.25 85 SER A N 1
ATOM 683 C CA . SER A 1 85 ? -5.751 -2.099 9.632 1.00 93.25 85 SER A CA 1
ATOM 684 C C . SER A 1 85 ? -6.958 -2.656 8.875 1.00 93.25 85 SER A C 1
ATOM 686 O O . SER A 1 85 ? -6.985 -2.581 7.647 1.00 93.25 85 SER A O 1
ATOM 688 N N . SER A 1 86 ? -7.987 -3.123 9.586 1.00 89.00 86 SER A N 1
ATOM 689 C CA . SER A 1 86 ? -9.132 -3.886 9.048 1.00 89.00 86 SER A CA 1
ATOM 690 C C . SER A 1 86 ? -9.617 -3.497 7.643 1.00 89.00 86 SER A C 1
ATOM 692 O O . SER A 1 86 ? -9.832 -4.350 6.791 1.00 89.00 86 SER A O 1
ATOM 694 N N . ARG A 1 87 ? -9.805 -2.199 7.366 1.00 91.31 87 ARG A N 1
ATOM 695 C CA . ARG A 1 87 ? -10.261 -1.702 6.050 1.00 91.31 87 ARG A CA 1
ATOM 696 C C . ARG A 1 87 ? -9.443 -0.529 5.520 1.00 91.31 87 ARG A C 1
ATOM 698 O O . ARG A 1 87 ? -9.924 0.234 4.692 1.00 91.31 87 ARG A O 1
ATOM 705 N N . LYS A 1 88 ? -8.228 -0.319 6.020 1.00 93.81 88 LYS A N 1
ATOM 706 C CA . LYS A 1 88 ? -7.456 0.887 5.700 1.00 93.81 88 LYS A CA 1
ATOM 707 C C . LYS A 1 88 ? -5.982 0.561 5.556 1.00 93.81 88 LYS A C 1
ATOM 709 O O . LYS A 1 88 ? -5.412 -0.142 6.387 1.00 93.81 88 LYS A O 1
ATOM 714 N N . LEU A 1 89 ? -5.370 1.141 4.530 1.00 95.38 89 LEU A N 1
ATOM 715 C CA . LEU A 1 89 ? -3.929 1.128 4.337 1.00 95.38 89 LEU A CA 1
ATOM 716 C C . LEU A 1 89 ? -3.383 2.543 4.518 1.00 95.38 89 LEU A C 1
ATOM 718 O O . LEU A 1 89 ? -3.785 3.465 3.805 1.00 95.38 89 LEU A O 1
ATOM 722 N N . GLU A 1 90 ? -2.478 2.717 5.474 1.00 95.31 90 GLU A N 1
ATOM 723 C CA . GLU A 1 90 ? -1.827 3.995 5.762 1.00 95.31 90 GLU A CA 1
ATOM 724 C C . GLU A 1 90 ? -0.367 3.959 5.350 1.00 95.31 90 GLU A C 1
ATOM 726 O O . GLU A 1 90 ? 0.330 2.960 5.530 1.00 95.31 90 GLU A O 1
ATOM 731 N N . PHE A 1 91 ? 0.098 5.076 4.806 1.00 95.44 91 PHE A N 1
ATOM 732 C CA . PHE A 1 91 ? 1.443 5.231 4.299 1.00 95.44 91 PHE A CA 1
ATOM 733 C C . PHE A 1 91 ? 2.118 6.428 4.958 1.00 95.44 91 PHE A C 1
ATOM 735 O O . PHE A 1 91 ? 1.741 7.587 4.751 1.00 95.44 91 PHE A O 1
ATOM 742 N N . TYR A 1 92 ? 3.181 6.143 5.693 1.00 94.50 92 TYR A N 1
ATOM 743 C CA . TYR A 1 92 ? 3.989 7.141 6.368 1.00 94.50 92 TYR A CA 1
ATOM 744 C C . TYR A 1 92 ? 5.251 7.403 5.547 1.00 94.50 92 TYR A C 1
ATOM 746 O O . TYR A 1 92 ? 5.936 6.472 5.105 1.00 94.50 92 TYR A O 1
ATO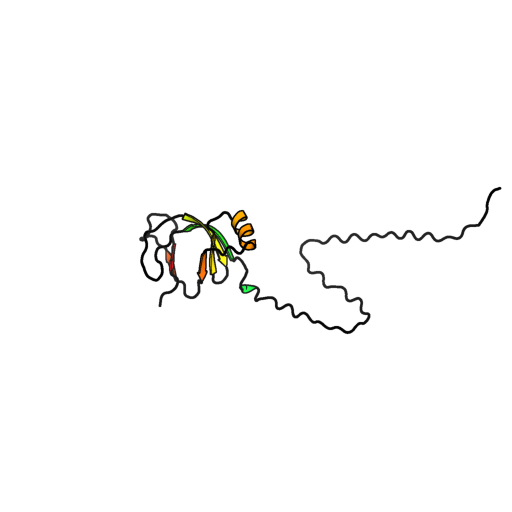M 754 N N . LYS A 1 93 ? 5.535 8.686 5.300 1.00 90.31 93 LYS A N 1
ATOM 755 C CA . LYS A 1 93 ? 6.746 9.132 4.586 1.00 90.31 93 LYS A CA 1
ATOM 756 C C . LYS A 1 93 ? 8.001 9.046 5.455 1.00 90.31 93 LYS A C 1
ATOM 758 O O . LYS A 1 93 ? 9.110 9.034 4.941 1.00 90.31 93 LYS A O 1
ATOM 763 N N . GLU A 1 94 ? 7.802 9.011 6.760 1.00 86.56 94 GLU A N 1
ATOM 764 C CA . GLU A 1 94 ? 8.837 9.106 7.776 1.00 86.56 94 GLU A CA 1
ATOM 765 C C . GLU A 1 94 ? 9.058 7.754 8.460 1.00 86.56 94 GLU A C 1
ATOM 767 O O . GLU A 1 94 ? 8.330 6.785 8.221 1.00 86.56 94 GLU A O 1
ATOM 772 N N . SER A 1 95 ? 10.071 7.681 9.326 1.00 87.00 95 SER A N 1
ATOM 773 C CA . SER A 1 95 ? 10.315 6.485 10.133 1.00 87.00 95 SER A CA 1
ATOM 774 C C . SER A 1 95 ? 9.153 6.219 11.092 1.00 87.00 95 SER A C 1
ATOM 776 O O . SER A 1 95 ? 8.450 7.138 11.503 1.00 87.00 95 SER A O 1
ATOM 778 N N . LYS A 1 96 ? 8.986 4.966 11.526 1.00 86.00 96 LYS A N 1
ATOM 779 C CA . LYS A 1 96 ? 7.980 4.579 12.529 1.00 86.00 96 LYS A CA 1
ATOM 780 C C . LYS A 1 96 ? 8.031 5.456 13.787 1.00 86.00 96 LYS A C 1
ATOM 782 O O . LYS A 1 96 ? 6.992 5.881 14.276 1.00 86.00 96 LYS A O 1
ATOM 787 N N . GLN A 1 97 ? 9.226 5.758 14.301 1.00 85.56 97 GLN A N 1
ATOM 788 C CA . GLN A 1 97 ? 9.375 6.597 15.498 1.00 85.56 97 GLN A CA 1
ATOM 789 C C . GLN A 1 97 ? 8.846 8.017 15.264 1.00 85.56 97 GLN A C 1
ATOM 791 O O . GLN A 1 97 ? 8.106 8.542 16.095 1.00 85.56 97 GLN A O 1
ATOM 796 N N . GLN A 1 98 ? 9.174 8.603 14.112 1.00 83.94 98 GLN A N 1
ATOM 797 C CA . GLN A 1 98 ? 8.747 9.950 13.742 1.00 83.94 98 GLN A CA 1
ATOM 798 C C . GLN A 1 98 ? 7.256 10.004 13.367 1.00 83.94 98 GLN A C 1
ATOM 800 O O . GLN A 1 98 ? 6.549 10.934 13.737 1.00 83.94 98 GLN A O 1
ATOM 805 N N . ALA A 1 99 ? 6.735 8.959 12.728 1.00 83.69 99 ALA A N 1
ATOM 806 C CA . ALA A 1 99 ? 5.315 8.809 12.442 1.00 83.69 99 ALA A CA 1
ATOM 807 C C . ALA A 1 99 ? 4.474 8.772 13.729 1.00 83.69 99 ALA A C 1
ATOM 809 O O . ALA A 1 99 ? 3.438 9.429 13.811 1.00 83.69 99 ALA A O 1
ATOM 810 N N . LEU A 1 100 ? 4.939 8.054 14.758 1.00 82.25 100 LEU A N 1
ATOM 811 C CA . LEU A 1 100 ? 4.271 7.990 16.061 1.00 82.25 100 LEU A CA 1
ATOM 812 C C . LEU A 1 100 ? 4.343 9.319 16.827 1.00 82.25 100 LEU A C 1
ATOM 814 O O . LEU A 1 100 ? 3.395 9.660 17.537 1.00 82.25 100 LEU A O 1
ATOM 818 N N . SER A 1 101 ? 5.428 10.090 16.687 1.00 80.81 101 SER A N 1
ATOM 819 C CA . SER A 1 101 ? 5.482 11.445 17.251 1.00 80.81 101 SER A CA 1
ATOM 820 C C . SER A 1 101 ? 4.567 12.408 16.495 1.00 80.81 101 SER A C 1
ATOM 822 O O . SER A 1 101 ? 3.852 13.186 17.122 1.00 80.81 101 SER A O 1
ATOM 824 N N . ASN A 1 102 ? 4.527 12.315 15.166 1.00 80.75 102 ASN A N 1
ATOM 825 C CA . ASN A 1 102 ? 3.747 13.206 14.309 1.00 80.75 102 ASN A CA 1
ATOM 826 C C . ASN A 1 102 ? 2.243 12.902 14.329 1.00 80.75 102 ASN A C 1
ATOM 828 O O . ASN A 1 102 ? 1.423 13.799 14.134 1.00 80.75 102 ASN A O 1
ATOM 832 N N . ALA A 1 103 ? 1.851 11.677 14.683 1.00 74.06 103 ALA A N 1
ATOM 833 C CA . ALA A 1 103 ? 0.459 11.365 14.992 1.00 74.06 103 ALA A CA 1
ATOM 834 C C . ALA A 1 103 ? -0.085 12.238 16.142 1.00 74.06 103 ALA A C 1
ATOM 836 O O . ALA A 1 103 ? -1.256 12.610 16.131 1.00 74.06 103 ALA A O 1
ATOM 837 N N . LYS A 1 104 ? 0.767 12.626 17.106 1.00 73.19 104 LYS A N 1
ATOM 838 C CA . LYS A 1 104 ? 0.380 13.504 18.225 1.00 73.19 104 LYS A CA 1
ATOM 839 C C . LYS A 1 104 ? 0.259 14.973 17.822 1.00 73.19 104 LYS A C 1
ATOM 841 O O . LYS A 1 104 ? -0.455 15.715 18.485 1.00 73.19 104 LYS A O 1
ATOM 846 N N . SER A 1 105 ? 0.935 15.395 16.752 1.00 76.88 105 SER A N 1
ATOM 847 C CA . SER A 1 105 ? 0.872 16.767 16.231 1.00 76.88 105 SER A CA 1
ATOM 848 C C . SER A 1 105 ? -0.244 16.976 15.200 1.00 76.88 105 SER A C 1
ATOM 850 O O . SER A 1 105 ? -0.344 18.050 14.615 1.00 76.88 105 SER A O 1
ATOM 852 N N . GLY A 1 106 ? -1.098 15.969 14.976 1.00 75.31 106 GLY A N 1
ATOM 853 C CA . GLY A 1 106 ? -2.219 16.049 14.035 1.00 75.31 106 GLY A CA 1
ATOM 854 C C . GLY A 1 106 ? -1.825 15.853 12.569 1.00 75.31 106 GLY A C 1
ATOM 855 O O . GLY A 1 106 ? -2.667 16.016 11.685 1.00 75.31 106 GLY A O 1
ATOM 856 N N . HIS A 1 107 ? -0.576 15.476 12.280 1.00 82.19 107 HIS A N 1
ATOM 857 C CA . HIS A 1 107 ? -0.166 15.153 10.918 1.00 82.19 107 HIS A CA 1
ATOM 858 C C . HIS A 1 107 ? -0.778 13.812 10.487 1.00 82.19 107 HIS A C 1
ATOM 860 O O . HIS A 1 107 ? -0.419 12.746 10.994 1.00 82.19 107 HIS A O 1
ATOM 866 N N . LYS A 1 108 ? -1.702 13.856 9.522 1.00 86.25 108 LYS A N 1
ATOM 867 C CA . LYS A 1 108 ? -2.383 12.664 9.009 1.00 86.25 108 LYS A CA 1
ATOM 868 C C . LYS A 1 108 ? -1.547 11.987 7.908 1.00 86.25 108 LYS A C 1
ATOM 870 O O . LYS A 1 108 ? -1.151 12.666 6.959 1.00 86.25 108 LYS A O 1
ATOM 875 N N . PRO A 1 109 ? -1.291 10.668 7.986 1.00 91.62 109 PRO A N 1
ATOM 876 C CA . PRO A 1 109 ? -0.646 9.941 6.896 1.00 91.62 109 PRO A CA 1
ATOM 877 C C . PRO A 1 109 ? -1.517 9.916 5.635 1.00 91.62 109 PRO A C 1
ATOM 879 O O . PRO A 1 109 ? -2.737 10.086 5.686 1.00 91.62 109 PRO A O 1
ATOM 882 N N . GLU A 1 110 ? -0.892 9.645 4.489 1.00 93.25 110 GLU A N 1
ATOM 883 C CA . GLU A 1 110 ? -1.644 9.275 3.288 1.00 93.25 110 GLU A CA 1
ATOM 884 C C . GLU A 1 110 ? -2.373 7.956 3.578 1.00 93.25 110 GLU A C 1
ATOM 886 O O . GLU A 1 110 ? -1.757 7.009 4.063 1.00 93.25 110 GLU A O 1
ATOM 891 N N . SER A 1 111 ? -3.675 7.888 3.309 1.00 93.50 111 SER A N 1
ATOM 892 C CA . SER A 1 111 ? -4.496 6.724 3.649 1.00 93.50 111 SER A CA 1
ATOM 893 C C . SER A 1 111 ? -5.438 6.359 2.516 1.00 93.50 111 SER A C 1
ATOM 895 O O . SER A 1 111 ? -6.001 7.250 1.879 1.00 93.50 111 SER A O 1
ATOM 897 N N . VAL A 1 112 ? -5.665 5.064 2.327 1.00 93.88 112 VAL A N 1
ATOM 898 C CA . VAL A 1 112 ? -6.605 4.533 1.339 1.00 93.88 112 VAL A CA 1
ATOM 899 C C . VAL A 1 112 ? -7.567 3.562 2.028 1.00 93.88 112 VAL A C 1
ATOM 901 O O . VAL A 1 112 ? -7.130 2.709 2.801 1.00 93.88 112 VAL A O 1
ATOM 904 N N . ASP A 1 113 ? -8.867 3.716 1.768 1.00 93.38 113 ASP A N 1
ATOM 905 C CA . ASP A 1 113 ? -9.903 2.760 2.179 1.00 93.38 113 ASP A CA 1
ATOM 906 C C . ASP A 1 113 ? -9.834 1.525 1.273 1.00 93.38 113 ASP A C 1
ATOM 908 O O . ASP A 1 113 ? -9.756 1.646 0.054 1.00 93.38 113 ASP A O 1
ATOM 912 N N . LEU A 1 114 ? -9.816 0.336 1.864 1.00 93.25 114 LEU A N 1
ATOM 913 C CA . LEU A 1 114 ? -9.736 -0.933 1.145 1.00 93.25 114 LEU A CA 1
ATOM 914 C C . LEU A 1 114 ? -11.118 -1.503 0.793 1.00 93.25 114 LEU A C 1
ATOM 916 O O . LEU A 1 114 ? -11.198 -2.577 0.196 1.00 93.25 114 LEU A O 1
ATOM 920 N N . CYS A 1 115 ? -12.207 -0.813 1.138 1.00 92.38 115 CYS A N 1
ATOM 921 C CA . CYS A 1 115 ? -13.556 -1.206 0.749 1.00 92.38 115 CYS A CA 1
ATOM 922 C C . CYS A 1 115 ? -13.671 -1.339 -0.782 1.00 92.38 115 CYS A C 1
ATOM 924 O O . CYS A 1 115 ? -13.449 -0.381 -1.523 1.00 92.38 115 CYS A O 1
ATOM 926 N N . GLY A 1 116 ? -13.988 -2.546 -1.262 1.00 92.00 116 GLY A N 1
ATOM 927 C CA . GLY A 1 116 ? -14.076 -2.846 -2.696 1.00 92.00 116 GLY A CA 1
ATOM 928 C C . GLY A 1 116 ? -12.734 -2.824 -3.440 1.00 92.00 116 GLY A C 1
ATOM 929 O O . GLY A 1 116 ? -12.723 -2.775 -4.668 1.00 92.00 116 GLY A O 1
ATOM 930 N N . ALA A 1 117 ? -11.602 -2.836 -2.731 1.00 94.12 117 ALA A N 1
ATOM 931 C CA . ALA A 1 117 ? -10.289 -2.869 -3.361 1.00 94.12 117 ALA A CA 1
ATOM 932 C C . ALA A 1 117 ? -10.012 -4.223 -4.032 1.00 94.12 117 ALA A C 1
ATOM 934 O O . ALA A 1 117 ? -10.319 -5.283 -3.487 1.00 94.12 117 ALA A O 1
ATOM 935 N N . HIS A 1 118 ? -9.351 -4.183 -5.187 1.00 94.06 118 HIS A N 1
ATOM 936 C CA . HIS A 1 118 ? -8.861 -5.367 -5.889 1.00 94.06 118 HIS A CA 1
ATOM 937 C C . HIS A 1 118 ? -7.334 -5.452 -5.793 1.00 94.06 118 HIS A C 1
ATOM 939 O O . HIS A 1 118 ? -6.638 -4.446 -5.965 1.00 94.06 118 HIS A O 1
ATOM 945 N N . ILE A 1 119 ? -6.806 -6.657 -5.563 1.00 94.88 119 ILE A N 1
ATOM 946 C CA . ILE A 1 119 ? -5.367 -6.926 -5.495 1.00 94.88 119 ILE A CA 1
ATOM 947 C C . ILE A 1 119 ? -4.943 -7.904 -6.591 1.00 94.88 119 ILE A C 1
ATOM 949 O O . ILE A 1 119 ? -5.575 -8.932 -6.807 1.00 94.88 119 ILE A O 1
ATOM 953 N N . GLU A 1 120 ? -3.847 -7.592 -7.278 1.00 95.75 120 GLU A N 1
ATOM 954 C CA . GLU A 1 120 ? -3.318 -8.425 -8.359 1.00 95.75 120 GLU A CA 1
ATOM 955 C C . GLU A 1 120 ? -1.787 -8.455 -8.326 1.00 95.75 120 GLU A C 1
ATOM 957 O O . GLU A 1 120 ? -1.137 -7.430 -8.109 1.00 95.75 120 GLU A O 1
ATOM 962 N N . TRP A 1 121 ? -1.181 -9.612 -8.591 1.00 96.50 121 TRP A N 1
ATOM 963 C CA . TRP A 1 121 ? 0.262 -9.688 -8.816 1.00 96.50 121 TRP A CA 1
ATOM 964 C C . TRP A 1 121 ? 0.646 -8.971 -10.117 1.00 96.50 121 TRP A C 1
ATOM 966 O O . TRP A 1 121 ? 0.147 -9.279 -11.190 1.00 96.50 121 TRP A O 1
ATOM 976 N N . ALA A 1 122 ? 1.604 -8.051 -10.045 1.00 93.69 122 ALA A N 1
ATOM 977 C CA . ALA A 1 122 ? 2.004 -7.183 -11.151 1.00 93.69 122 ALA A CA 1
ATOM 978 C C . ALA A 1 122 ? 3.275 -7.685 -11.863 1.00 93.69 122 ALA A C 1
ATOM 980 O O . ALA A 1 122 ? 4.154 -6.888 -12.203 1.00 93.69 122 ALA A O 1
ATOM 981 N N . LYS A 1 123 ? 3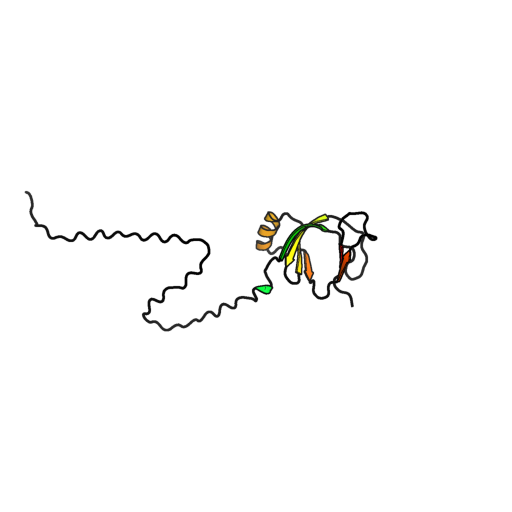.374 -9.005 -12.088 1.00 92.06 123 LYS A N 1
ATOM 982 C CA . LYS A 1 123 ? 4.561 -9.664 -12.676 1.00 92.06 123 LYS A CA 1
ATOM 983 C C . LYS A 1 123 ? 4.913 -9.134 -14.071 1.00 92.06 123 LYS A C 1
ATOM 985 O O . LYS A 1 123 ? 6.083 -8.977 -14.381 1.00 92.06 123 LYS A O 1
ATOM 990 N N . GLU A 1 124 ? 3.907 -8.805 -14.876 1.00 91.38 124 GLU A N 1
ATOM 991 C CA . GLU A 1 124 ? 4.083 -8.275 -16.240 1.00 91.38 124 GLU A CA 1
ATOM 992 C C . GLU A 1 124 ? 4.096 -6.739 -16.286 1.00 91.38 124 GLU A C 1
ATOM 994 O O . GLU A 1 124 ? 4.473 -6.125 -17.279 1.00 91.38 124 GLU A O 1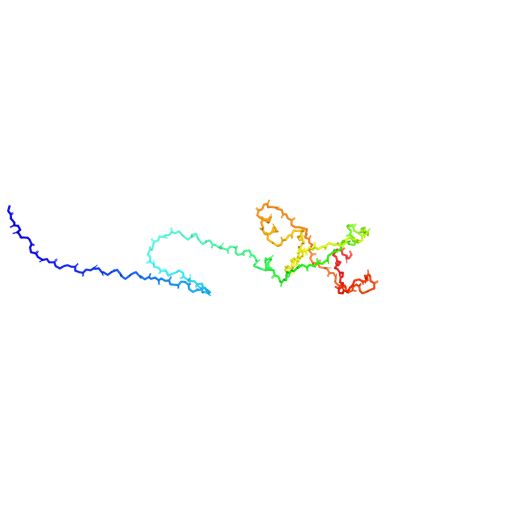
ATOM 999 N N . LYS A 1 125 ? 3.696 -6.088 -15.187 1.00 86.44 125 LYS A N 1
ATOM 1000 C CA . LYS A 1 125 ? 3.568 -4.625 -15.091 1.00 86.44 125 LYS A CA 1
ATOM 1001 C C . LYS A 1 125 ? 4.785 -3.981 -14.416 1.00 86.44 125 LYS A C 1
ATOM 1003 O O . LYS A 1 125 ? 4.850 -2.750 -14.321 1.00 86.44 125 LYS A O 1
ATOM 1008 N N . SER A 1 126 ? 5.727 -4.765 -13.896 1.00 89.94 126 SER A N 1
ATOM 1009 C CA . SER A 1 126 ? 6.924 -4.289 -13.200 1.00 89.94 126 SER A CA 1
ATOM 1010 C C . SER A 1 126 ? 8.087 -5.259 -13.387 1.00 89.94 126 SER A C 1
ATOM 1012 O O . SER A 1 126 ? 7.912 -6.459 -13.238 1.00 89.94 126 SER A O 1
ATOM 1014 N N . SER A 1 127 ? 9.295 -4.740 -13.616 1.00 91.69 127 SER A N 1
ATOM 1015 C CA . SER A 1 127 ? 10.530 -5.540 -13.618 1.00 91.69 127 SER A CA 1
ATOM 1016 C C . SER A 1 127 ? 11.046 -5.869 -12.209 1.00 91.69 127 SER A C 1
ATOM 1018 O O . SER A 1 127 ? 11.993 -6.637 -12.049 1.00 91.69 127 SER A O 1
ATOM 1020 N N . ARG A 1 128 ? 10.450 -5.279 -11.162 1.00 94.56 128 ARG A N 1
ATOM 1021 C CA . ARG A 1 128 ? 10.805 -5.570 -9.767 1.00 94.56 128 ARG A CA 1
ATOM 1022 C C . ARG A 1 128 ? 10.167 -6.880 -9.313 1.00 94.56 128 ARG A C 1
ATOM 1024 O O . ARG A 1 128 ? 9.030 -7.185 -9.662 1.00 94.56 128 ARG A O 1
ATOM 1031 N N . LYS A 1 129 ? 10.882 -7.612 -8.461 1.00 95.25 129 LYS A N 1
ATOM 1032 C CA . LYS A 1 129 ? 10.372 -8.829 -7.818 1.00 95.25 129 LYS A CA 1
ATOM 1033 C C . LYS A 1 129 ? 9.307 -8.482 -6.771 1.00 95.25 129 LYS A C 1
ATOM 1035 O O . LYS A 1 129 ? 9.364 -7.416 -6.164 1.00 95.25 129 LYS A O 1
ATOM 1040 N N . ASN A 1 130 ? 8.378 -9.411 -6.541 1.00 95.50 130 ASN A N 1
ATOM 1041 C CA . ASN A 1 130 ? 7.372 -9.358 -5.470 1.00 95.50 130 ASN A CA 1
ATOM 1042 C C . ASN A 1 130 ? 6.476 -8.108 -5.494 1.00 95.50 130 ASN A C 1
ATOM 1044 O O . ASN A 1 130 ? 6.141 -7.556 -4.448 1.00 95.50 130 ASN A O 1
ATOM 1048 N N . VAL A 1 131 ? 6.089 -7.651 -6.688 1.00 96.81 131 VAL A N 1
ATOM 1049 C CA . VAL A 1 131 ? 5.190 -6.502 -6.836 1.00 96.81 131 VAL A CA 1
ATOM 1050 C C . VAL A 1 131 ? 3.753 -6.967 -7.000 1.00 96.81 131 VAL A C 1
ATOM 1052 O O . VAL A 1 131 ? 3.446 -7.744 -7.902 1.00 96.81 131 VAL A O 1
ATOM 1055 N N . PHE A 1 132 ? 2.870 -6.425 -6.171 1.00 96.69 132 PHE A N 1
ATOM 1056 C CA . PHE A 1 132 ? 1.426 -6.478 -6.351 1.00 96.69 132 PHE A CA 1
ATOM 1057 C C . PHE A 1 132 ? 0.874 -5.060 -6.529 1.00 96.69 132 PHE A C 1
ATOM 1059 O O . PHE A 1 132 ? 1.486 -4.073 -6.113 1.00 96.69 132 PHE A O 1
ATOM 1066 N N . GLN A 1 133 ? -0.267 -4.965 -7.192 1.00 95.00 133 GLN A N 1
ATOM 1067 C CA . GLN A 1 133 ? -1.019 -3.744 -7.418 1.00 95.00 133 GLN A CA 1
ATOM 1068 C C . GLN A 1 133 ? -2.290 -3.805 -6.576 1.00 95.00 133 GLN A C 1
ATOM 1070 O O . GLN A 1 133 ? -2.990 -4.813 -6.598 1.00 95.00 133 GLN A O 1
ATOM 1075 N N . VAL A 1 134 ? -2.592 -2.714 -5.876 1.00 95.31 134 VAL A N 1
ATOM 1076 C CA . VAL A 1 134 ? -3.883 -2.502 -5.214 1.00 95.31 134 VAL A CA 1
ATOM 1077 C C . VAL A 1 134 ? -4.631 -1.435 -6.004 1.00 95.31 134 VAL A C 1
ATOM 1079 O O . VAL A 1 134 ? -4.078 -0.367 -6.278 1.00 9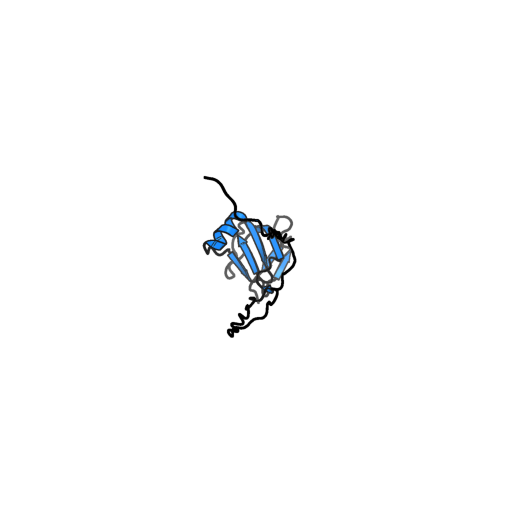5.31 134 VAL A O 1
ATOM 1082 N N . ILE A 1 135 ? -5.856 -1.742 -6.417 1.00 93.06 135 ILE A N 1
ATOM 1083 C CA . ILE A 1 135 ? -6.744 -0.8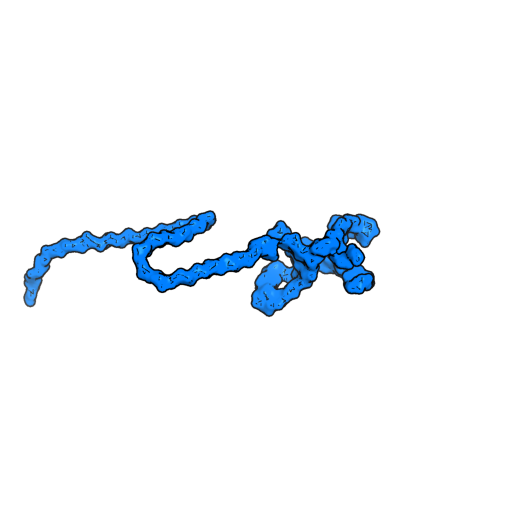38 -7.150 1.00 93.06 135 ILE A CA 1
ATOM 1084 C C . ILE A 1 135 ? -7.914 -0.521 -6.232 1.00 93.06 135 ILE A C 1
ATOM 1086 O O . ILE A 1 135 ? -8.599 -1.432 -5.778 1.00 93.06 135 ILE A O 1
ATOM 1090 N N . VAL A 1 136 ? -8.124 0.763 -5.958 1.00 90.56 136 VAL A N 1
ATOM 1091 C CA . VAL A 1 136 ? -9.187 1.250 -5.076 1.00 90.56 136 VAL A CA 1
ATOM 1092 C C . VAL A 1 136 ? -10.060 2.221 -5.861 1.00 90.56 136 VAL A C 1
ATOM 1094 O O . VAL A 1 136 ? -9.529 3.155 -6.461 1.00 90.56 136 VAL A O 1
ATOM 1097 N N . GLY A 1 137 ? -11.376 1.990 -5.857 1.00 75.31 137 GLY A N 1
ATOM 1098 C CA . GLY A 1 137 ? -12.363 2.844 -6.528 1.00 75.31 137 GLY A CA 1
ATOM 1099 C C . GLY A 1 137 ? -12.581 2.519 -8.009 1.00 75.31 137 GLY A C 1
ATOM 1100 O O . GLY A 1 137 ? -12.277 3.342 -8.868 1.00 75.31 137 GLY A O 1
ATOM 1101 N N . GLY A 1 138 ? -13.124 1.336 -8.307 1.00 58.31 138 GLY A N 1
ATOM 1102 C CA . GLY A 1 138 ? -13.504 0.954 -9.667 1.00 58.31 138 GLY A CA 1
ATOM 1103 C C . GLY A 1 138 ? -14.628 -0.079 -9.701 1.00 58.31 138 GLY A C 1
ATOM 1104 O O . GLY A 1 138 ? -14.354 -1.276 -9.715 1.00 58.31 138 GLY A O 1
ATOM 1105 N N . LEU A 1 139 ? -15.865 0.417 -9.740 1.00 43.84 139 LEU A N 1
ATOM 1106 C CA . LEU A 1 139 ? -16.922 -0.074 -10.625 1.00 43.84 139 LEU A CA 1
ATOM 1107 C C . LEU A 1 139 ? -17.361 1.111 -11.487 1.00 43.84 139 LEU A C 1
ATOM 1109 O O . LEU A 1 139 ? -17.442 2.224 -10.917 1.00 43.84 139 LEU A O 1
#

Solvent-accessible surface area (backbone atoms only — not comparable to full-atom values): 9487 Å² total; per-residue (Å²): 139,84,88,87,85,80,88,77,86,79,91,72,86,78,77,78,77,83,78,80,78,81,69,91,84,70,89,78,78,79,82,81,77,87,74,87,78,97,70,87,76,75,74,74,74,74,70,65,71,70,70,81,73,48,73,77,45,70,49,79,44,78,45,58,61,52,60,58,96,89,42,77,47,81,75,54,78,41,71,27,38,35,39,34,33,83,54,35,42,35,41,31,86,48,54,72,71,55,45,61,56,35,54,75,72,68,56,75,61,56,68,45,66,46,74,82,44,46,77,44,78,29,70,91,80,40,96,60,82,96,44,68,44,78,47,65,82,79,131

Sequence (139 aa):
MRIKNANSHHDRLSQSKSMILTDVGKVTEPISRHRRNHSQHVLKEVIPPLEQLMVEKEGYLQKAKIADGGKKIRKNWSSSWIVLSSRKLEFYKESKQQALSNAKSGHKPESVDLCGAHIEWAKEKSSRKNVFQVIVGGL

Mean predicted aligned error: 16.92 Å

Radius of gyration: 30.29 Å; Cα contacts (8 Å, |Δi|>4): 138; chains: 1; bounding box: 41×26×106 Å

pLDDT: mean 74.89, std 21.07, range [37.0, 96.81]

Nearest PDB structures (foldseek):
  2p0d-assembly1_A  TM=9.480E-01  e=5.670E-06  Homo sapiens
  2p0h-assembly1_A  TM=8.642E-01  e=5.346E-06  Homo sapiens
  7pub-assembly1_DU  TM=1.614E-01  e=6.193E+00  Trypanosoma brucei brucei

Secondary structure (DSSP, 8-state):
-----------------------TT------------------------GGGS-EEEEEEEEE---EETTEE-----EEEEEEEETTEEEEESS-HHHHHHHHHTT-PPEEEE-TT-EEEE-TTT-SSTT-EEEE-S--

Organism: Marmota monax (NCBI:txid9995)

Foldseek 3Di:
DDDDDDDDDDPDPPPPPDDDDDDPDDDDDDPDPDDDDDDPPPPPPPPPPPQFPDFPDKDKDWDFDQDDPNHGDDTDIDIWIWTDGPFKIFTHNDDPVVVVVVVVVVDGTDMDGNVVKDKAACVVVDPDPPDMDIDHDDD

InterPro domains:
  IPR001849 Pleckstrin homology domain [PF00169] (55-137)
  IPR001849 Pleckstrin homology domain [PS50003] (54-139)
  IPR011993 PH-like domain superfamily [G3DSA:2.30.29.30] (49-138)
  IPR050729 Rho GTPase-activating protein [PTHR23176] (10-134)